Protein AF-A0A8X8KAV5-F1 (afdb_monomer_lite)

Structure (mmCIF, N/CA/C/O backbone):
data_AF-A0A8X8KAV5-F1
#
_entry.id   AF-A0A8X8KAV5-F1
#
loop_
_atom_site.group_PDB
_atom_site.id
_atom_site.type_symbol
_atom_site.label_atom_id
_atom_site.label_alt_id
_atom_site.label_comp_id
_atom_site.label_asym_id
_atom_site.label_entity_id
_atom_site.label_seq_id
_atom_site.pdbx_PDB_ins_code
_atom_site.Cartn_x
_atom_site.Cartn_y
_atom_site.Cartn_z
_atom_site.occupancy
_atom_site.B_iso_or_equiv
_atom_site.auth_seq_id
_atom_site.auth_comp_id
_atom_site.auth_asym_id
_atom_site.auth_atom_id
_atom_site.pdbx_PDB_model_num
ATOM 1 N N . MET A 1 1 ? 35.045 -56.879 1.091 1.00 42.19 1 MET A N 1
ATOM 2 C CA . MET A 1 1 ? 34.448 -55.529 1.005 1.00 42.19 1 MET A CA 1
ATOM 3 C C . MET A 1 1 ? 33.059 -55.591 1.628 1.00 42.19 1 MET A C 1
ATOM 5 O O . MET A 1 1 ? 32.211 -56.288 1.094 1.00 42.19 1 MET A O 1
ATOM 9 N N . GLN A 1 2 ? 32.860 -54.970 2.794 1.00 47.41 2 GLN A N 1
ATOM 10 C CA . GLN A 1 2 ? 31.571 -54.873 3.497 1.00 47.41 2 GLN A CA 1
ATOM 11 C C . GLN A 1 2 ? 30.912 -53.523 3.179 1.00 47.41 2 GLN A C 1
ATOM 13 O O . GLN A 1 2 ? 31.584 -52.506 3.338 1.00 47.41 2 GLN A O 1
ATOM 18 N N . ARG A 1 3 ? 29.629 -53.517 2.781 1.00 54.69 3 ARG A N 1
ATOM 19 C CA . ARG A 1 3 ? 28.669 -52.391 2.880 1.00 54.69 3 ARG A CA 1
ATOM 20 C C . ARG A 1 3 ? 27.258 -53.002 2.979 1.00 54.69 3 ARG A C 1
ATOM 22 O O . ARG A 1 3 ? 26.806 -53.615 2.024 1.00 54.69 3 ARG A O 1
ATOM 29 N N . THR A 1 4 ? 26.744 -53.210 4.191 1.00 46.78 4 THR A N 1
ATOM 30 C CA . THR A 1 4 ? 25.801 -52.333 4.923 1.00 46.78 4 THR A CA 1
ATOM 31 C C . THR A 1 4 ? 24.389 -52.336 4.327 1.00 46.78 4 THR A C 1
ATOM 33 O O . THR A 1 4 ? 24.119 -51.659 3.342 1.00 46.78 4 THR A O 1
ATOM 36 N N . MET A 1 5 ? 23.489 -53.080 4.980 1.00 48.56 5 MET A N 1
ATOM 37 C CA . MET A 1 5 ? 22.035 -52.899 4.917 1.00 48.56 5 MET A CA 1
ATOM 38 C C . MET A 1 5 ? 21.643 -51.683 5.773 1.00 48.56 5 MET A C 1
ATOM 40 O O . MET A 1 5 ? 22.108 -51.592 6.904 1.00 48.56 5 MET A O 1
ATOM 44 N N . LEU A 1 6 ? 20.793 -50.794 5.251 1.00 51.00 6 LEU A N 1
ATOM 45 C CA . LEU A 1 6 ? 19.970 -49.791 5.960 1.00 51.00 6 LEU A CA 1
ATOM 46 C C . LEU A 1 6 ? 18.907 -49.337 4.934 1.00 51.00 6 LEU A C 1
ATOM 48 O O . LEU A 1 6 ? 19.240 -48.685 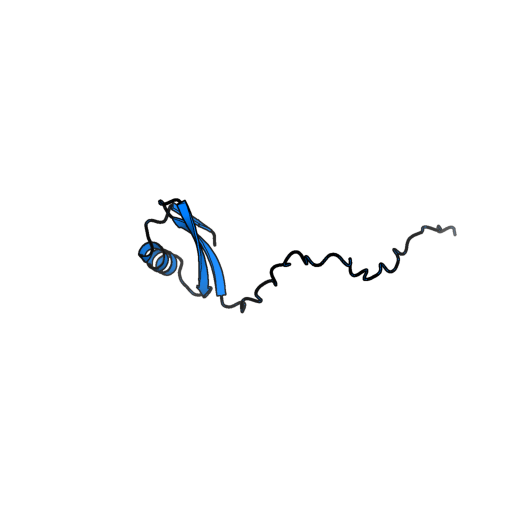3.953 1.00 51.00 6 LEU A O 1
ATOM 52 N N . ASN A 1 7 ? 17.737 -49.976 4.916 1.00 42.47 7 ASN A N 1
ATOM 53 C CA . ASN A 1 7 ? 16.490 -49.539 5.562 1.00 42.47 7 ASN A CA 1
ATOM 54 C C . ASN A 1 7 ? 15.921 -48.207 5.041 1.00 42.47 7 ASN A C 1
ATOM 56 O O . ASN A 1 7 ? 16.475 -47.148 5.317 1.00 42.47 7 ASN A O 1
ATOM 60 N N . GLY A 1 8 ? 14.725 -48.290 4.442 1.00 43.34 8 GLY A N 1
ATOM 61 C CA . GLY A 1 8 ? 1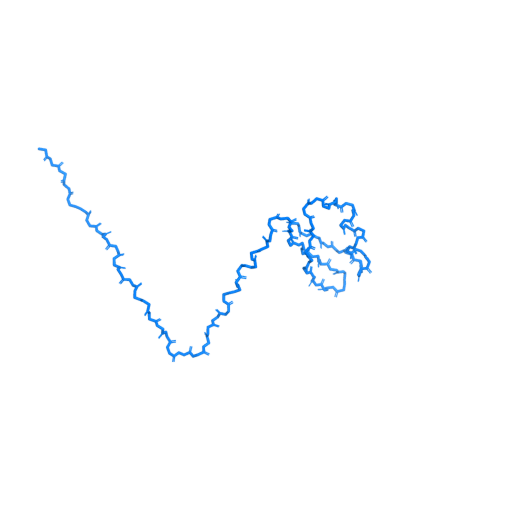3.681 -47.274 4.605 1.00 43.34 8 GLY A CA 1
ATOM 62 C C . GLY A 1 8 ? 13.197 -46.562 3.343 1.00 43.34 8 GLY A C 1
ATOM 63 O O . GLY A 1 8 ? 13.401 -45.361 3.218 1.00 43.34 8 GLY A O 1
ATOM 64 N N . GLU A 1 9 ? 12.470 -47.254 2.460 1.00 52.38 9 GLU A N 1
ATOM 65 C CA . GLU A 1 9 ? 11.411 -46.584 1.690 1.00 52.38 9 GLU A CA 1
ATOM 66 C C . GLU A 1 9 ? 10.264 -46.220 2.649 1.00 52.38 9 GLU A C 1
ATOM 68 O O . GLU A 1 9 ? 9.752 -47.119 3.322 1.00 52.38 9 GLU A O 1
ATOM 73 N N . PRO A 1 10 ? 9.785 -44.965 2.707 1.00 50.44 10 PRO A N 1
ATOM 74 C CA . PRO A 1 10 ? 8.476 -44.679 3.253 1.00 50.44 10 PRO A CA 1
ATOM 75 C C . PRO A 1 10 ? 7.455 -44.713 2.113 1.00 50.44 10 PRO A C 1
ATOM 77 O O . PRO A 1 10 ? 7.214 -43.738 1.408 1.00 50.44 10 PRO A O 1
ATOM 80 N N . THR A 1 11 ? 6.897 -45.905 1.935 1.00 45.66 11 THR A N 1
ATOM 81 C CA . THR A 1 11 ? 5.458 -46.170 2.010 1.00 45.66 11 THR A CA 1
ATOM 82 C C . THR A 1 11 ? 4.519 -45.147 1.362 1.00 45.66 11 THR A C 1
ATOM 84 O O . THR A 1 11 ? 4.274 -44.060 1.881 1.00 45.66 11 THR A O 1
ATOM 87 N N . ARG A 1 12 ? 3.844 -45.607 0.300 1.00 53.44 12 ARG A N 1
ATOM 88 C CA . ARG A 1 12 ? 2.505 -45.160 -0.112 1.00 53.44 12 ARG A CA 1
ATOM 89 C C . ARG A 1 12 ? 1.608 -44.874 1.106 1.00 53.44 12 ARG A C 1
ATOM 91 O O . ARG A 1 12 ? 1.092 -45.801 1.721 1.00 53.44 12 ARG A O 1
ATOM 98 N N . GLN A 1 13 ? 1.350 -43.603 1.386 1.00 50.16 13 GLN A N 1
ATOM 99 C CA . GLN A 1 13 ? 0.141 -43.149 2.076 1.00 50.16 13 GLN A CA 1
ATOM 100 C C . GLN A 1 13 ? -0.662 -42.408 1.001 1.00 50.16 13 GLN A C 1
ATOM 102 O O . GLN A 1 13 ? -0.281 -41.339 0.547 1.00 50.16 13 GLN A O 1
ATOM 107 N N . GLY A 1 14 ? -1.645 -43.036 0.362 1.00 43.28 14 GLY A N 1
ATOM 108 C CA . GLY A 1 14 ? -2.887 -43.387 1.034 1.00 43.28 14 GLY A CA 1
ATOM 109 C C . GLY A 1 14 ? -3.730 -42.118 1.103 1.00 43.28 14 GLY A C 1
ATOM 110 O O . GLY A 1 14 ? -3.787 -41.473 2.142 1.00 43.28 14 GLY A O 1
ATOM 111 N N . PHE A 1 15 ? -4.322 -41.721 -0.027 1.00 49.59 15 PHE A N 1
ATOM 112 C CA . PHE A 1 15 ? -5.371 -40.705 -0.051 1.00 49.59 15 PHE A CA 1
ATOM 113 C C . PHE A 1 15 ? -6.567 -41.301 0.700 1.00 49.59 15 PHE A C 1
ATOM 115 O O . PHE A 1 15 ? -7.356 -42.055 0.138 1.00 49.59 15 PHE A O 1
ATOM 122 N N . HIS A 1 16 ? -6.645 -41.030 1.998 1.00 50.88 16 HIS A N 1
ATOM 123 C CA . HIS A 1 16 ? -7.837 -41.268 2.793 1.00 50.88 16 HIS A CA 1
ATOM 124 C C . HIS A 1 16 ? -8.674 -39.987 2.728 1.00 50.88 16 HIS A C 1
ATOM 126 O O . HIS A 1 16 ? -8.277 -38.987 3.330 1.00 50.88 16 HIS A O 1
ATOM 132 N N . PRO A 1 17 ? -9.804 -39.949 1.999 1.00 49.88 17 PRO A N 1
ATOM 133 C CA . PRO A 1 17 ? -10.785 -38.908 2.236 1.00 49.88 17 PRO A CA 1
ATOM 134 C C . PRO A 1 17 ? -11.382 -39.175 3.621 1.00 49.88 17 PRO A C 1
ATOM 136 O O . PRO A 1 17 ? -12.131 -40.133 3.806 1.00 49.88 17 PRO A O 1
ATOM 139 N N . ASN A 1 18 ? -11.010 -38.358 4.607 1.00 44.38 18 ASN A N 1
ATOM 140 C CA . ASN A 1 18 ? -11.757 -38.308 5.856 1.00 44.38 18 ASN A CA 1
ATOM 141 C C . ASN A 1 18 ? -13.178 -37.852 5.523 1.00 44.38 18 ASN A C 1
ATOM 143 O O . ASN A 1 18 ? -13.394 -36.769 4.976 1.00 44.38 18 ASN A O 1
ATOM 147 N N . ALA A 1 19 ? -14.126 -38.734 5.820 1.00 57.50 19 ALA A N 1
ATOM 148 C CA . ALA A 1 19 ? -15.555 -38.571 5.635 1.00 57.50 19 ALA A CA 1
ATOM 149 C C . ALA A 1 19 ? -16.162 -37.703 6.748 1.00 57.50 19 ALA A C 1
ATOM 151 O O . ALA A 1 19 ? -17.146 -38.088 7.364 1.00 57.50 19 ALA A O 1
ATOM 152 N N . ASP A 1 20 ? -15.583 -36.526 6.977 1.00 54.47 20 ASP A N 1
ATOM 153 C CA . ASP A 1 20 ? -16.155 -35.483 7.822 1.00 54.47 20 ASP A CA 1
ATOM 154 C C . ASP A 1 20 ? -16.020 -34.165 7.059 1.00 54.47 20 ASP A C 1
ATOM 156 O O . ASP A 1 20 ? -14.924 -33.649 6.843 1.00 54.47 20 ASP A O 1
ATOM 160 N N . GLY A 1 21 ? -17.154 -33.691 6.541 1.00 55.91 21 GLY A N 1
ATOM 161 C CA . GLY A 1 21 ? -17.283 -32.671 5.500 1.00 55.91 21 GLY A CA 1
ATOM 162 C C . GLY A 1 21 ? -16.880 -31.250 5.892 1.00 55.91 21 GLY A C 1
ATOM 163 O O . GLY A 1 21 ? -17.676 -30.330 5.738 1.00 55.91 21 GLY A O 1
ATOM 164 N N . VAL A 1 22 ? -15.642 -31.039 6.333 1.00 52.94 22 VAL A N 1
ATOM 165 C CA . VAL A 1 22 ? -15.037 -29.709 6.436 1.00 52.94 22 VAL A CA 1
ATOM 166 C C . VAL A 1 22 ? -13.600 -29.792 5.939 1.00 52.94 22 VAL A C 1
ATOM 168 O O . VAL A 1 22 ? -12.659 -30.038 6.687 1.00 52.94 22 VAL A O 1
ATOM 171 N N . VAL A 1 23 ? -13.430 -29.573 4.637 1.00 57.75 23 VAL A N 1
ATOM 172 C CA . VAL A 1 23 ? -12.123 -29.260 4.058 1.00 57.75 23 VAL A CA 1
ATOM 173 C C . VAL A 1 23 ? -11.674 -27.934 4.687 1.00 57.75 23 VAL A C 1
ATOM 175 O O . VAL A 1 23 ? -12.356 -26.927 4.466 1.00 57.75 23 VAL A O 1
ATOM 178 N N . PRO A 1 24 ? -10.569 -27.864 5.460 1.00 50.97 24 PRO A N 1
ATOM 179 C CA . PRO A 1 24 ? -9.975 -26.573 5.751 1.00 50.97 24 PRO A CA 1
ATOM 180 C C . PRO A 1 24 ? -9.576 -26.008 4.397 1.00 50.97 24 PRO A C 1
ATOM 182 O O . PRO A 1 24 ? -8.808 -26.630 3.662 1.00 50.97 24 PRO A O 1
ATOM 185 N N . GLN A 1 25 ? -10.191 -24.885 4.036 1.00 53.78 25 GLN A N 1
ATOM 186 C CA . GLN A 1 25 ? -9.935 -24.168 2.801 1.00 53.78 25 GLN A CA 1
ATOM 187 C C . GLN A 1 25 ? -8.443 -23.848 2.778 1.00 53.78 25 GLN A C 1
ATOM 189 O O . GLN A 1 25 ? -7.992 -22.859 3.351 1.00 53.78 25 GLN A O 1
ATOM 194 N N . HIS A 1 26 ? -7.664 -24.737 2.168 1.00 52.53 26 HIS A N 1
ATOM 195 C CA . HIS A 1 26 ? -6.304 -24.468 1.775 1.00 52.53 26 HIS A CA 1
ATOM 196 C C . HIS A 1 26 ? -6.472 -23.353 0.759 1.00 52.53 26 HIS A C 1
ATOM 198 O O . HIS A 1 26 ? -6.861 -23.616 -0.379 1.00 52.53 26 HIS A O 1
ATOM 204 N N . LEU A 1 27 ? -6.348 -22.111 1.240 1.00 56.28 27 LEU A N 1
ATOM 205 C CA . LEU A 1 27 ? -6.378 -20.900 0.443 1.00 56.28 27 LEU A CA 1
ATOM 206 C C . LEU A 1 27 ? -5.504 -21.197 -0.758 1.00 56.28 27 LEU A C 1
ATOM 208 O O . LEU A 1 27 ? -4.286 -21.331 -0.630 1.00 56.28 27 LEU A O 1
ATOM 212 N N . ILE A 1 28 ? -6.161 -21.423 -1.894 1.00 58.12 28 ILE A N 1
ATOM 213 C CA . ILE A 1 28 ? -5.503 -21.639 -3.168 1.00 58.12 28 ILE A CA 1
ATOM 214 C C . ILE A 1 28 ? -4.503 -20.494 -3.242 1.00 58.12 28 ILE A C 1
ATOM 216 O O . ILE A 1 28 ? -4.943 -19.347 -3.110 1.00 58.12 28 ILE A O 1
ATOM 220 N N . PRO A 1 29 ? -3.186 -20.751 -3.369 1.00 57.72 29 PRO A N 1
ATOM 221 C CA . PRO A 1 29 ? -2.255 -19.673 -3.605 1.00 57.72 29 PRO A CA 1
ATOM 222 C C . PRO A 1 29 ? -2.767 -19.027 -4.876 1.00 57.72 29 PRO A C 1
ATOM 224 O O . PRO A 1 29 ? -2.698 -19.638 -5.948 1.00 57.72 29 PRO A O 1
ATOM 227 N N . LEU A 1 30 ? -3.395 -17.856 -4.736 1.00 59.81 30 LEU A N 1
ATOM 228 C CA . LEU A 1 30 ? -3.795 -17.039 -5.859 1.00 59.81 30 LEU A CA 1
ATOM 229 C C . LEU A 1 30 ? -2.520 -16.964 -6.676 1.00 59.81 30 LEU A C 1
ATOM 231 O O . LEU A 1 30 ? -1.501 -16.460 -6.195 1.00 59.81 30 LEU A O 1
ATOM 235 N N . ARG A 1 31 ? -2.520 -17.608 -7.846 1.00 54.56 31 ARG A N 1
ATOM 236 C CA . ARG A 1 31 ? -1.398 -17.544 -8.771 1.00 54.56 31 ARG A CA 1
ATOM 237 C C . ARG A 1 31 ? -1.428 -16.130 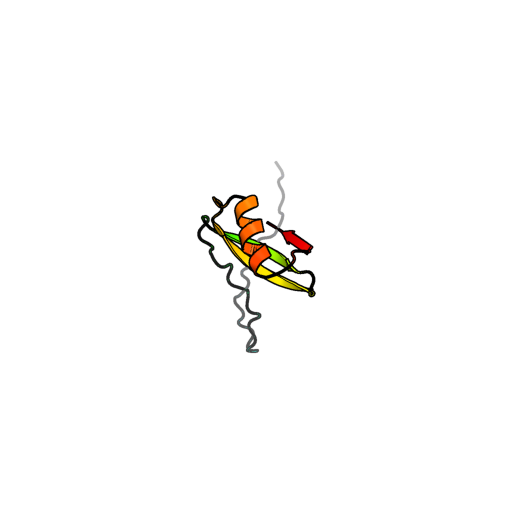-9.313 1.00 54.56 31 ARG A C 1
ATOM 239 O O . ARG A 1 31 ? -1.918 -15.881 -10.409 1.00 54.56 31 ARG A O 1
ATOM 246 N N . PHE A 1 32 ? -0.995 -15.192 -8.475 1.00 55.44 32 PHE A N 1
ATOM 247 C CA . PHE A 1 32 ? -0.809 -13.814 -8.837 1.00 55.44 32 PHE A CA 1
ATOM 248 C C . PHE A 1 32 ? 0.140 -13.869 -10.016 1.00 55.44 32 PHE 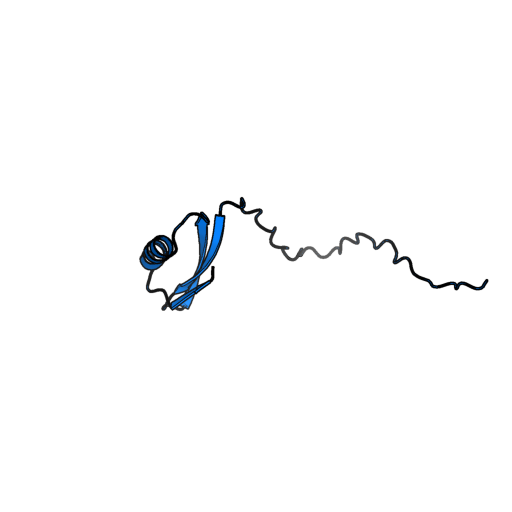A C 1
ATOM 250 O O . PHE A 1 32 ? 1.237 -14.431 -9.925 1.00 55.44 32 PHE A O 1
ATOM 257 N N . SER A 1 33 ? -0.327 -13.364 -11.156 1.00 60.66 33 SER A N 1
ATOM 258 C CA . SER A 1 33 ? 0.569 -13.037 -12.254 1.00 60.66 33 SER A CA 1
ATOM 259 C C . SER A 1 33 ? 1.771 -12.335 -11.629 1.00 60.66 33 SER A C 1
ATOM 261 O O . SER A 1 33 ? 1.564 -11.401 -10.855 1.00 60.66 33 SER A O 1
ATOM 263 N N . GLN A 1 34 ? 2.999 -12.798 -11.902 1.00 69.50 34 GLN A N 1
ATOM 264 C CA . GLN A 1 34 ? 4.236 -12.268 -11.296 1.00 69.50 34 GLN A CA 1
ATOM 265 C C . GLN A 1 34 ? 4.349 -10.736 -11.390 1.00 69.50 34 GLN A C 1
ATOM 267 O O . GLN A 1 34 ? 5.137 -10.128 -10.673 1.00 69.50 34 GLN A O 1
ATOM 272 N N . LYS A 1 35 ? 3.546 -10.128 -12.265 1.00 86.62 35 LYS A N 1
ATOM 273 C CA . LYS A 1 35 ? 3.344 -8.698 -12.430 1.00 86.62 35 LYS A CA 1
ATOM 274 C C . LYS A 1 35 ? 2.780 -7.986 -11.192 1.00 86.62 35 LYS A C 1
ATOM 276 O O . LYS A 1 35 ? 3.135 -6.837 -10.984 1.00 86.62 35 LYS A O 1
ATOM 281 N N . HIS A 1 36 ? 1.961 -8.636 -10.362 1.00 89.88 36 HIS A N 1
ATOM 282 C CA . HIS A 1 36 ? 1.349 -8.006 -9.188 1.00 89.88 36 HIS A CA 1
ATOM 283 C C . HIS A 1 36 ? 1.871 -8.597 -7.874 1.00 89.88 36 HIS A C 1
ATOM 285 O O . HIS A 1 36 ? 2.128 -9.799 -7.774 1.00 89.88 36 HIS A O 1
ATOM 291 N N . ALA A 1 37 ? 2.030 -7.747 -6.862 1.00 89.62 37 ALA A N 1
ATOM 292 C CA . ALA A 1 37 ? 2.420 -8.115 -5.509 1.00 89.62 37 ALA A CA 1
ATOM 293 C C . ALA A 1 37 ? 1.327 -7.708 -4.504 1.00 89.62 37 ALA A C 1
ATOM 295 O O . ALA A 1 37 ? 0.773 -6.608 -4.620 1.00 89.62 37 ALA A O 1
ATOM 296 N N . PRO A 1 38 ? 0.997 -8.581 -3.535 1.00 92.00 38 PRO A N 1
ATOM 297 C CA . PRO A 1 38 ? 0.128 -8.218 -2.430 1.00 92.00 38 PRO A CA 1
ATOM 298 C C . PRO A 1 38 ? 0.863 -7.295 -1.460 1.00 92.00 38 PRO A C 1
ATOM 300 O O . PRO A 1 38 ? 1.988 -7.576 -1.067 1.00 92.00 38 PRO A O 1
ATOM 303 N N . VAL A 1 39 ? 0.201 -6.221 -1.049 1.00 92.19 39 VAL A N 1
ATOM 304 C CA . VAL A 1 39 ? 0.721 -5.243 -0.095 1.00 92.19 39 VAL A CA 1
ATOM 305 C C . VAL A 1 39 ? -0.290 -5.069 1.019 1.00 92.19 39 VAL A C 1
ATOM 307 O O . VAL A 1 39 ? -1.435 -4.682 0.781 1.00 92.19 39 VAL A O 1
ATOM 310 N N . SER A 1 40 ? 0.139 -5.356 2.242 1.00 94.69 40 SER A N 1
ATOM 311 C CA . SER A 1 40 ? -0.707 -5.261 3.430 1.00 94.69 40 SER A C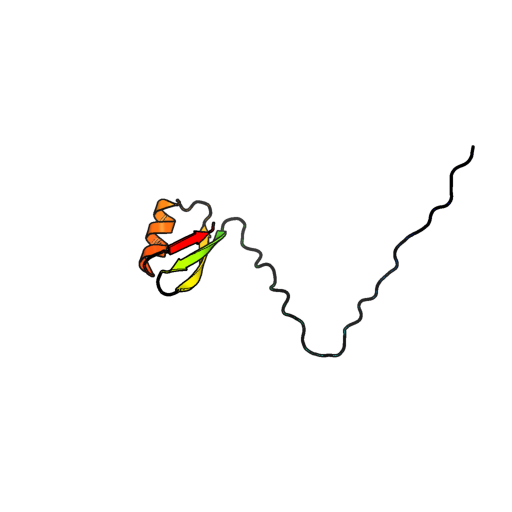A 1
ATOM 312 C C . SER A 1 40 ? -0.499 -3.919 4.118 1.00 94.69 40 SER A C 1
ATOM 314 O O . SER A 1 40 ? 0.625 -3.547 4.459 1.00 94.69 40 SER A O 1
ATOM 316 N N . VAL A 1 41 ? -1.591 -3.194 4.340 1.00 95.62 41 VAL A N 1
ATOM 317 C CA . VAL A 1 41 ? -1.603 -1.846 4.910 1.00 95.62 41 VAL A CA 1
ATOM 318 C C . VAL A 1 41 ? -2.469 -1.845 6.160 1.00 95.62 41 VAL A C 1
ATOM 320 O O . VAL A 1 41 ? -3.643 -2.197 6.106 1.00 95.62 41 VAL A O 1
ATOM 323 N N . ALA A 1 42 ? -1.883 -1.433 7.280 1.00 96.62 42 ALA A N 1
ATOM 324 C CA . ALA A 1 42 ? -2.588 -1.164 8.522 1.00 96.62 42 ALA A CA 1
ATOM 325 C C . ALA A 1 42 ? -2.863 0.339 8.639 1.00 96.62 42 ALA A C 1
ATOM 327 O O . ALA A 1 42 ? -1.937 1.160 8.571 1.00 96.62 42 ALA A O 1
ATOM 328 N N . TYR A 1 43 ? -4.130 0.687 8.824 1.00 96.00 43 TYR A N 1
ATOM 329 C CA . TYR A 1 43 ? -4.620 2.046 9.013 1.00 96.00 43 TYR A CA 1
ATOM 330 C C . TYR A 1 43 ? -4.746 2.394 10.498 1.00 96.00 43 TYR A C 1
ATOM 332 O O . TYR A 1 43 ? -4.751 1.531 11.376 1.00 96.00 43 TYR A O 1
ATOM 340 N N . ARG A 1 44 ? -4.810 3.696 10.795 1.00 93.38 44 ARG A N 1
ATOM 341 C CA . ARG A 1 44 ? -4.881 4.218 12.171 1.00 93.38 44 ARG A CA 1
ATOM 342 C C . ARG A 1 44 ? -6.154 3.844 12.927 1.00 93.38 44 ARG A C 1
ATOM 344 O O . ARG A 1 44 ? -6.124 3.837 14.152 1.00 93.38 44 ARG A O 1
ATOM 351 N N . ASP A 1 45 ? -7.233 3.548 12.219 1.00 93.00 45 ASP A N 1
ATOM 352 C CA . ASP A 1 45 ? -8.497 3.052 12.772 1.00 93.00 45 ASP A CA 1
ATOM 353 C C . ASP A 1 45 ? -8.444 1.559 13.153 1.00 93.00 45 ASP A C 1
ATOM 355 O O . ASP A 1 45 ? -9.404 1.026 13.705 1.00 93.00 45 ASP A O 1
ATOM 359 N N . GLY A 1 46 ? -7.319 0.888 12.887 1.00 93.31 46 GLY A N 1
ATOM 360 C CA . GLY A 1 46 ? -7.123 -0.536 13.137 1.00 93.31 46 GLY A CA 1
ATOM 361 C C . GLY A 1 46 ? -7.524 -1.430 11.963 1.00 93.31 46 GLY A C 1
ATOM 362 O O . GLY A 1 46 ? -7.323 -2.643 12.045 1.00 93.31 46 GLY A O 1
ATOM 363 N N . ALA A 1 47 ? -8.042 -0.871 10.863 1.00 93.56 47 ALA A N 1
ATOM 364 C CA . ALA A 1 47 ? -8.341 -1.647 9.668 1.00 93.56 47 ALA A CA 1
ATOM 365 C C . ALA A 1 47 ? -7.046 -2.131 8.999 1.00 93.56 47 ALA A C 1
ATOM 367 O O . ALA A 1 47 ? -6.074 -1.385 8.857 1.00 93.56 47 ALA A O 1
ATOM 368 N N . VAL A 1 48 ? -7.043 -3.387 8.549 1.00 94.38 48 VAL A N 1
ATOM 369 C CA . VAL A 1 48 ? -5.951 -3.958 7.755 1.00 94.38 48 VAL A CA 1
ATOM 370 C C . VAL A 1 48 ? -6.505 -4.368 6.403 1.00 94.38 48 VAL A C 1
ATOM 372 O O . VAL A 1 48 ? -7.389 -5.219 6.325 1.00 94.38 48 VAL A O 1
ATOM 375 N N . LEU A 1 49 ? -5.985 -3.758 5.341 1.00 92.81 49 LEU A N 1
ATOM 376 C CA . LEU A 1 49 ? -6.381 -4.045 3.967 1.00 92.81 49 LEU A CA 1
ATOM 377 C C . LEU A 1 49 ? -5.193 -4.595 3.185 1.00 92.81 49 LEU A C 1
ATOM 379 O O . LEU A 1 49 ? -4.063 -4.126 3.331 1.00 92.81 49 LEU A O 1
ATOM 383 N N . THR A 1 50 ? -5.462 -5.574 2.328 1.00 93.12 50 THR A N 1
ATOM 384 C CA . THR A 1 50 ? -4.478 -6.112 1.390 1.00 93.12 50 THR A CA 1
ATOM 385 C C . THR A 1 50 ? -4.834 -5.652 -0.014 1.00 93.12 50 THR A C 1
ATOM 387 O O . THR A 1 50 ? -5.909 -5.960 -0.528 1.00 93.12 50 THR A O 1
ATOM 390 N N . PHE A 1 51 ? -3.919 -4.917 -0.633 1.00 90.38 51 PHE A N 1
ATOM 391 C CA . PHE A 1 51 ? -4.043 -4.413 -1.995 1.00 90.38 51 PHE A CA 1
ATOM 392 C C . PHE A 1 51 ? -3.151 -5.210 -2.938 1.00 90.38 51 PHE A C 1
ATOM 394 O O . PHE A 1 51 ? -2.145 -5.777 -2.520 1.00 90.38 51 PHE A O 1
ATOM 401 N N . LEU A 1 52 ? -3.499 -5.225 -4.221 1.00 91.81 52 LEU A N 1
ATOM 402 C CA . LEU A 1 52 ? -2.653 -5.783 -5.269 1.00 91.81 52 LEU A CA 1
ATOM 403 C C . LEU A 1 52 ? -2.097 -4.632 -6.097 1.00 91.81 52 LEU A C 1
ATOM 405 O O . LEU A 1 52 ? -2.860 -3.918 -6.744 1.00 91.81 52 LEU A O 1
ATOM 409 N N . PHE A 1 53 ? -0.779 -4.471 -6.082 1.00 91.50 53 PHE A N 1
ATOM 410 C CA . PHE A 1 53 ? -0.092 -3.465 -6.886 1.00 91.50 53 PHE A CA 1
ATOM 411 C C . PHE A 1 53 ? 0.754 -4.117 -7.959 1.00 91.50 53 PHE A C 1
ATOM 413 O O . PHE A 1 53 ? 1.283 -5.208 -7.761 1.00 91.50 53 PHE A O 1
ATOM 420 N N . ASP A 1 54 ? 0.893 -3.437 -9.093 1.00 91.81 54 ASP A N 1
ATOM 421 C CA . ASP A 1 54 ? 1.906 -3.802 -10.073 1.00 91.81 54 ASP A CA 1
ATOM 422 C C . ASP A 1 54 ? 3.296 -3.616 -9.446 1.00 91.81 54 ASP A C 1
ATOM 424 O O . ASP A 1 54 ? 3.552 -2.636 -8.747 1.00 91.81 54 ASP A O 1
ATOM 428 N N . ARG A 1 55 ? 4.217 -4.549 -9.689 1.00 89.50 55 ARG A N 1
ATOM 429 C CA . ARG A 1 55 ? 5.596 -4.451 -9.192 1.00 89.50 55 ARG A CA 1
ATOM 430 C C . ARG A 1 55 ? 6.371 -3.282 -9.799 1.00 89.50 55 ARG A C 1
ATOM 432 O O . ARG A 1 55 ? 7.390 -2.895 -9.237 1.00 89.50 55 ARG A O 1
ATOM 439 N N . SER A 1 56 ? 5.919 -2.727 -10.925 1.00 92.25 56 SER A N 1
ATOM 440 C CA . SER A 1 56 ? 6.491 -1.511 -11.504 1.00 92.25 56 SER A CA 1
ATOM 441 C C . SER A 1 56 ? 5.998 -0.229 -10.826 1.00 92.25 56 SER A C 1
ATOM 443 O O . SER A 1 56 ? 6.500 0.847 -11.145 1.00 92.25 56 SER A O 1
ATOM 445 N N . THR A 1 57 ? 4.996 -0.303 -9.941 1.0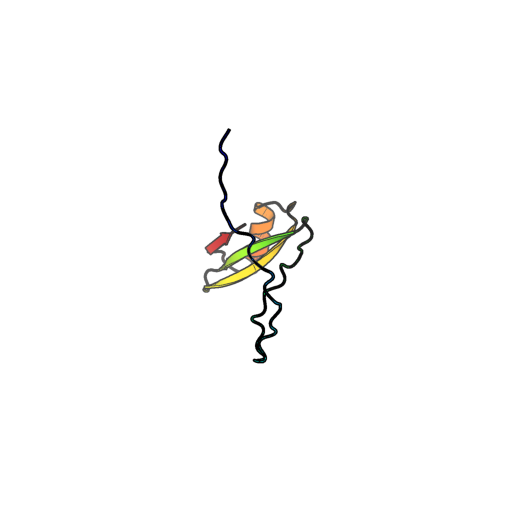0 93.12 57 THR A N 1
ATOM 446 C CA . THR A 1 57 ? 4.499 0.862 -9.203 1.00 93.12 57 THR A CA 1
ATOM 447 C C . THR A 1 57 ? 5.577 1.373 -8.251 1.00 93.12 57 THR A C 1
ATOM 449 O O . THR A 1 57 ? 6.162 0.611 -7.480 1.00 93.12 57 THR A O 1
ATOM 452 N N . THR A 1 58 ? 5.841 2.680 -8.284 1.00 94.50 58 THR A N 1
ATOM 453 C CA . THR A 1 58 ? 6.813 3.281 -7.370 1.00 94.50 58 THR A CA 1
ATOM 454 C C . THR A 1 58 ? 6.268 3.292 -5.942 1.00 94.50 58 THR A C 1
ATOM 456 O O . THR A 1 58 ? 5.063 3.402 -5.719 1.00 94.50 58 THR A O 1
ATOM 459 N N . ILE A 1 59 ? 7.154 3.222 -4.946 1.00 91.19 59 ILE A N 1
ATOM 460 C CA . ILE A 1 59 ? 6.746 3.271 -3.532 1.00 91.19 59 ILE A CA 1
ATOM 461 C C . ILE A 1 59 ? 5.984 4.572 -3.225 1.00 91.19 59 ILE A C 1
ATOM 463 O O . ILE A 1 59 ? 5.020 4.556 -2.463 1.00 91.19 59 ILE A O 1
ATOM 467 N N . VAL A 1 60 ? 6.379 5.690 -3.845 1.00 92.12 60 VAL A N 1
ATOM 468 C CA . VAL A 1 60 ? 5.730 6.998 -3.665 1.00 92.12 60 VAL A CA 1
ATOM 469 C C . VAL A 1 60 ? 4.297 6.984 -4.199 1.00 92.12 60 VAL A C 1
ATOM 471 O O . VAL A 1 60 ? 3.380 7.424 -3.499 1.00 92.12 60 VAL A O 1
ATOM 474 N N . ASP A 1 61 ? 4.081 6.438 -5.398 1.00 94.19 61 ASP A N 1
ATOM 475 C CA . ASP A 1 61 ? 2.736 6.293 -5.967 1.00 94.19 61 ASP A CA 1
ATOM 476 C C . ASP A 1 61 ? 1.881 5.356 -5.121 1.00 94.19 61 ASP A C 1
ATOM 478 O O . ASP A 1 61 ? 0.709 5.636 -4.866 1.00 94.19 61 ASP A O 1
ATOM 482 N N . LEU A 1 62 ? 2.479 4.266 -4.637 1.00 93.25 62 LEU A N 1
ATOM 483 C CA . LEU A 1 62 ? 1.804 3.307 -3.781 1.00 93.25 62 LEU A CA 1
ATOM 484 C C . LEU A 1 62 ? 1.297 3.980 -2.503 1.00 93.25 62 LEU A C 1
ATOM 486 O O . LEU A 1 62 ? 0.097 3.926 -2.237 1.00 93.25 62 LEU A O 1
ATOM 490 N N . ILE A 1 63 ? 2.173 4.677 -1.768 1.00 92.19 63 ILE A N 1
ATOM 491 C CA . ILE A 1 63 ? 1.806 5.437 -0.562 1.00 92.19 63 ILE A CA 1
ATOM 492 C C . ILE A 1 63 ? 0.687 6.429 -0.886 1.00 92.19 63 ILE A C 1
ATOM 494 O O . ILE A 1 63 ? -0.324 6.466 -0.188 1.00 92.19 63 ILE A O 1
ATOM 498 N N . THR A 1 64 ? 0.825 7.174 -1.985 1.00 94.56 64 THR A N 1
ATOM 499 C CA . THR A 1 64 ? -0.170 8.165 -2.417 1.00 94.56 64 THR A CA 1
ATOM 500 C C . THR A 1 64 ? -1.537 7.530 -2.667 1.00 94.56 64 THR A C 1
ATOM 502 O O . THR A 1 64 ? -2.556 8.108 -2.295 1.00 94.56 64 THR A O 1
ATOM 505 N N . MET A 1 65 ? -1.586 6.340 -3.270 1.00 94.25 65 MET A N 1
ATOM 506 C CA . MET A 1 65 ? -2.832 5.611 -3.502 1.00 94.25 65 MET A CA 1
ATOM 507 C C . MET A 1 65 ? -3.439 5.091 -2.199 1.00 94.25 65 MET A C 1
ATOM 509 O O . MET A 1 65 ? -4.619 5.336 -1.944 1.00 94.25 65 MET A O 1
ATOM 513 N N . VAL A 1 66 ? -2.654 4.421 -1.347 1.00 93.94 66 VAL A N 1
ATOM 514 C CA . VAL A 1 66 ? -3.186 3.812 -0.115 1.00 93.94 66 VAL A CA 1
ATOM 515 C C . VAL A 1 66 ? -3.590 4.852 0.929 1.00 93.94 66 VAL A C 1
ATOM 517 O O . VAL A 1 66 ? -4.535 4.612 1.679 1.00 93.94 66 VAL A O 1
ATOM 520 N N . SER A 1 67 ? -2.952 6.028 0.947 1.00 93.00 67 SER A N 1
ATOM 521 C CA . SER A 1 67 ? -3.320 7.139 1.834 1.00 93.00 67 SER A CA 1
ATOM 522 C C . SER A 1 67 ? -4.677 7.769 1.508 1.00 93.00 67 SER A C 1
ATOM 524 O O . SER A 1 67 ? -5.254 8.431 2.366 1.00 93.00 67 SER A O 1
ATOM 526 N N . ARG A 1 68 ? -5.237 7.546 0.308 1.00 91.44 68 ARG A N 1
ATOM 527 C CA . ARG A 1 68 ? -6.592 8.025 -0.035 1.00 91.44 68 ARG A CA 1
ATOM 528 C C . ARG A 1 68 ? -7.686 7.311 0.751 1.00 91.44 68 ARG A C 1
ATOM 530 O O . ARG A 1 68 ? -8.742 7.890 0.968 1.00 91.44 68 ARG A O 1
ATOM 537 N N . ALA A 1 69 ? -7.437 6.067 1.158 1.00 88.25 69 ALA A N 1
ATOM 538 C CA . ALA A 1 69 ? -8.379 5.293 1.960 1.00 88.25 69 ALA A CA 1
ATOM 539 C C . ALA A 1 69 ? -8.311 5.644 3.457 1.00 88.25 69 ALA A C 1
ATOM 541 O O . ALA A 1 69 ? -9.239 5.333 4.194 1.00 88.25 69 ALA A O 1
ATOM 542 N N . GLY A 1 70 ? -7.240 6.306 3.909 1.00 91.56 70 GLY A N 1
ATOM 543 C CA . GLY A 1 70 ? -7.088 6.728 5.297 1.00 91.56 70 GLY A CA 1
ATOM 544 C C . GLY A 1 70 ? -5.636 6.958 5.706 1.00 91.56 70 GLY A C 1
ATOM 545 O O . GLY A 1 70 ? -4.695 6.762 4.935 1.00 91.56 70 GLY A O 1
ATOM 546 N N . THR A 1 71 ? -5.435 7.352 6.964 1.00 94.38 71 THR A N 1
ATOM 547 C CA . THR A 1 71 ? -4.093 7.546 7.523 1.00 94.38 71 THR A CA 1
ATOM 548 C C . THR A 1 71 ? -3.406 6.202 7.754 1.00 94.38 71 THR A C 1
ATOM 550 O O . THR A 1 71 ? -3.813 5.421 8.616 1.00 94.38 71 THR A O 1
ATOM 553 N N . VAL A 1 72 ? -2.334 5.948 7.005 1.00 92.25 72 VAL A N 1
ATOM 554 C CA . VAL A 1 72 ? -1.539 4.719 7.107 1.00 92.25 72 VAL A CA 1
ATOM 555 C C . VAL A 1 72 ? -0.696 4.736 8.382 1.00 92.25 72 VAL A C 1
ATOM 557 O O . VAL A 1 72 ? -0.018 5.716 8.687 1.00 92.25 72 VAL A O 1
ATOM 560 N N . GLN A 1 73 ? -0.727 3.637 9.132 1.00 92.94 73 GLN A N 1
ATOM 561 C CA . GLN A 1 73 ? 0.130 3.414 10.295 1.00 92.94 73 GLN A CA 1
ATOM 562 C C . GLN A 1 73 ? 1.352 2.563 9.939 1.00 92.94 73 GLN A C 1
ATOM 564 O O . GLN A 1 73 ? 2.463 2.878 10.363 1.00 92.94 73 GLN A O 1
ATOM 569 N N . LYS A 1 74 ? 1.150 1.477 9.185 1.00 91.88 74 LYS A N 1
ATOM 570 C CA . LYS A 1 74 ? 2.207 0.538 8.792 1.00 91.88 74 LYS A CA 1
ATOM 571 C C . LYS A 1 74 ? 1.873 -0.091 7.445 1.00 91.88 74 LYS A C 1
ATOM 573 O O . LYS A 1 74 ? 0.718 -0.396 7.175 1.00 91.88 74 LYS A O 1
ATOM 578 N N . MET A 1 75 ? 2.892 -0.331 6.632 1.00 90.06 75 MET A N 1
ATOM 579 C CA . MET A 1 75 ? 2.764 -0.990 5.336 1.00 90.06 75 MET A CA 1
ATOM 580 C C . MET A 1 75 ? 3.833 -2.076 5.195 1.00 90.06 75 MET A C 1
ATOM 582 O O . MET A 1 75 ? 4.971 -1.878 5.622 1.00 90.06 75 MET A O 1
ATOM 586 N N . VAL A 1 76 ? 3.450 -3.222 4.632 1.00 90.44 76 VAL A N 1
ATOM 587 C CA . VAL A 1 76 ? 4.317 -4.381 4.380 1.00 90.44 76 VAL A CA 1
ATOM 588 C C . VAL A 1 76 ? 4.213 -4.751 2.901 1.00 90.44 76 VAL A C 1
ATOM 590 O O . VAL A 1 76 ? 3.110 -5.006 2.414 1.00 90.44 76 VAL A O 1
ATOM 593 N N . LEU A 1 77 ? 5.364 -4.727 2.225 1.00 87.94 77 LEU A N 1
ATOM 594 C CA . LEU A 1 77 ? 5.565 -5.040 0.807 1.00 87.94 77 LEU A CA 1
ATOM 595 C C . LEU A 1 77 ? 5.908 -6.516 0.586 1.00 87.94 77 LEU A C 1
ATOM 597 O O . LEU A 1 77 ? 6.548 -7.098 1.492 1.00 87.94 77 LEU A O 1
#

Organism: Acidithiobacillus ferridurans (NCBI:txid1232575)

Sequence (77 aa):
MQRTMLNGEPTRQGFHPNADGVVPQHLIPLRFSQKHAPVSVAYRDGAVLTFLFDRSTTIVDLITMVSRAGTVQKMVL

Secondary structure (DSSP, 8-state):
------------------SSS------------TTEEEEEEEETTS-EEEEEEETTS-HHHHHHHHTTSS-EEEEE-

Foldseek 3Di:
DDDDDDDDDDDDDDPDPPPDPDDPCPPDPPPPPPQWDWKWWAAPVRDIDIDIDGPPDDPVNVCVVVCVVHHTDDMDD

Radius of gyration: 23.56 Å; chains: 1; bounding box: 52×64×26 Å

pLDDT: mean 74.62, std 20.38, range [42.19, 96.62]